Protein AF-A0A1W9MX65-F1 (afdb_monomer_lite)

Structure (mmCIF, N/CA/C/O backbone):
data_AF-A0A1W9MX65-F1
#
_entry.id   AF-A0A1W9MX65-F1
#
loop_
_atom_site.group_PDB
_atom_site.id
_atom_site.type_symbol
_atom_site.label_atom_id
_atom_site.label_alt_id
_atom_site.label_comp_id
_atom_site.label_asym_id
_atom_site.label_entity_id
_atom_site.label_seq_id
_atom_site.pdbx_PDB_ins_code
_atom_site.Cartn_x
_atom_site.Cartn_y
_atom_site.Cartn_z
_atom_site.occupancy
_atom_site.B_iso_or_equiv
_atom_site.auth_seq_id
_atom_site.auth_comp_id
_atom_site.auth_asym_id
_atom_site.auth_atom_id
_atom_site.pdbx_PDB_model_num
ATOM 1 N N . MET A 1 1 ? 24.568 -3.453 -17.614 1.00 60.59 1 MET A N 1
ATOM 2 C CA . MET A 1 1 ? 23.647 -2.336 -17.295 1.00 60.59 1 MET A CA 1
ATOM 3 C C . MET A 1 1 ? 22.183 -2.780 -17.293 1.00 60.59 1 MET A C 1
ATOM 5 O O . MET A 1 1 ? 21.536 -2.588 -16.275 1.00 60.59 1 MET A O 1
ATOM 9 N N . LEU A 1 2 ? 21.688 -3.450 -18.348 1.00 68.06 2 LEU A N 1
ATOM 10 C CA . LEU A 1 2 ? 20.306 -3.971 -18.411 1.00 68.06 2 LEU A CA 1
ATOM 11 C C . LEU A 1 2 ? 19.928 -4.891 -17.234 1.00 68.06 2 LEU A C 1
ATOM 13 O O . LEU A 1 2 ? 18.870 -4.729 -16.635 1.00 68.06 2 LEU A O 1
ATOM 17 N N . SER A 1 3 ? 20.821 -5.808 -16.853 1.00 73.19 3 SER A N 1
ATOM 18 C CA . SER A 1 3 ? 20.561 -6.770 -15.774 1.00 73.19 3 SER A CA 1
ATOM 19 C C . SER A 1 3 ? 20.327 -6.091 -14.420 1.00 73.19 3 SER A C 1
ATOM 21 O O . SER A 1 3 ? 19.472 -6.522 -13.660 1.00 73.19 3 SER A O 1
ATOM 23 N N . VAL A 1 4 ? 21.027 -4.990 -14.128 1.00 75.62 4 VAL A N 1
ATOM 24 C CA . VAL A 1 4 ? 20.854 -4.249 -12.865 1.00 75.62 4 VAL A CA 1
ATOM 25 C C . VAL A 1 4 ? 19.474 -3.581 -12.808 1.00 75.62 4 VAL A C 1
ATOM 27 O O . VAL A 1 4 ? 18.834 -3.604 -11.761 1.00 75.62 4 VAL A O 1
ATOM 30 N N . LEU A 1 5 ? 18.977 -3.055 -13.937 1.00 74.06 5 LEU A N 1
ATOM 31 C CA . LEU A 1 5 ? 17.635 -2.466 -14.027 1.00 74.06 5 LEU A CA 1
ATOM 32 C C . LEU A 1 5 ? 16.529 -3.515 -13.842 1.00 74.06 5 LEU A C 1
ATOM 34 O O . LEU A 1 5 ? 15.567 -3.268 -13.118 1.00 74.06 5 LEU A O 1
ATOM 38 N N . GLN A 1 6 ? 16.680 -4.692 -14.456 1.00 75.06 6 GLN A N 1
ATOM 39 C CA . GLN A 1 6 ? 15.716 -5.790 -14.332 1.00 75.06 6 GLN A CA 1
ATOM 40 C C . GLN A 1 6 ? 15.645 -6.328 -12.898 1.00 75.06 6 GLN A C 1
ATOM 42 O O . GLN A 1 6 ? 14.552 -6.496 -12.357 1.00 75.06 6 GLN A O 1
ATOM 47 N N . TRP A 1 7 ? 16.800 -6.528 -12.253 1.00 77.31 7 TRP A N 1
ATOM 48 C CA . TRP A 1 7 ? 16.859 -6.924 -10.845 1.00 77.31 7 TRP A CA 1
ATOM 49 C C . TRP A 1 7 ? 16.263 -5.852 -9.923 1.00 77.31 7 TRP A C 1
ATOM 51 O O . TRP A 1 7 ? 15.490 -6.185 -9.025 1.00 77.31 7 TRP A O 1
ATOM 61 N N . GLY A 1 8 ? 16.539 -4.568 -10.177 1.00 76.69 8 GLY A N 1
ATOM 62 C CA . GLY A 1 8 ? 15.930 -3.459 -9.436 1.00 76.69 8 GLY A CA 1
ATOM 63 C C . GLY A 1 8 ? 14.403 -3.438 -9.557 1.00 76.69 8 GLY A C 1
ATOM 64 O O . GLY A 1 8 ? 13.700 -3.385 -8.547 1.00 76.69 8 GLY A O 1
ATOM 65 N N . ALA A 1 9 ? 13.875 -3.563 -10.777 1.00 75.56 9 ALA A N 1
ATOM 66 C CA . ALA A 1 9 ? 12.435 -3.607 -11.023 1.00 75.56 9 ALA A CA 1
ATOM 67 C C . ALA A 1 9 ? 11.759 -4.810 -10.343 1.00 75.56 9 ALA A C 1
ATOM 69 O O . ALA A 1 9 ? 10.669 -4.656 -9.783 1.00 75.56 9 ALA A O 1
ATOM 70 N N . ALA A 1 10 ? 12.410 -5.979 -10.345 1.00 75.31 10 ALA A N 1
ATOM 71 C CA . ALA A 1 10 ? 11.914 -7.178 -9.673 1.00 75.31 10 ALA A CA 1
ATOM 72 C C . ALA A 1 10 ? 11.826 -6.987 -8.151 1.00 75.31 10 ALA A C 1
ATOM 74 O O . ALA A 1 10 ? 10.799 -7.309 -7.553 1.00 75.31 10 ALA A O 1
ATOM 75 N N . VAL A 1 11 ? 12.848 -6.392 -7.525 1.00 80.94 11 VAL A N 1
ATOM 76 C CA . VAL A 1 11 ? 12.825 -6.077 -6.085 1.00 80.94 11 VAL A CA 1
ATOM 77 C C . VAL A 1 11 ? 11.682 -5.114 -5.753 1.00 80.94 11 VAL A C 1
ATOM 79 O O . VAL A 1 11 ? 10.919 -5.370 -4.821 1.00 80.94 11 VAL A O 1
ATOM 82 N N . PHE A 1 12 ? 11.498 -4.050 -6.540 1.00 80.31 12 PHE A N 1
ATOM 83 C CA . PHE A 1 12 ? 10.387 -3.116 -6.334 1.00 80.31 12 PHE A CA 1
ATOM 84 C C . PHE A 1 12 ? 9.012 -3.772 -6.505 1.00 80.31 12 PHE A C 1
ATOM 86 O O . PHE A 1 12 ? 8.104 -3.486 -5.723 1.00 80.31 12 PHE A O 1
ATOM 93 N N . ALA A 1 13 ? 8.861 -4.688 -7.465 1.00 74.75 13 ALA A N 1
ATOM 94 C CA . ALA A 1 13 ? 7.618 -5.429 -7.666 1.00 74.75 13 ALA A CA 1
ATOM 95 C 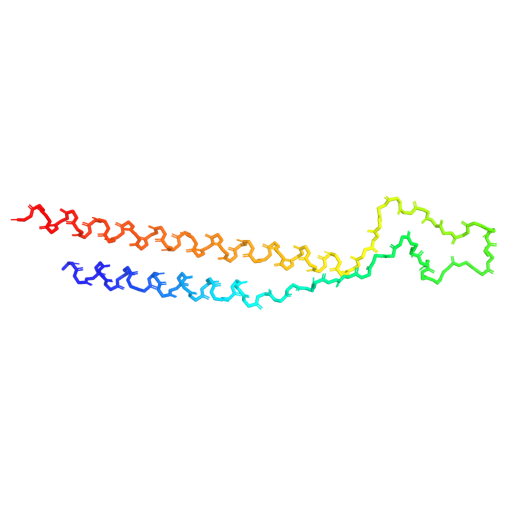C . ALA A 1 13 ? 7.301 -6.358 -6.481 1.00 74.75 13 ALA A C 1
ATOM 97 O O . ALA A 1 13 ? 6.164 -6.384 -6.007 1.00 74.75 13 ALA A O 1
ATOM 98 N N . VAL A 1 14 ? 8.304 -7.066 -5.950 1.00 81.81 14 VAL A N 1
ATOM 99 C CA . VAL A 1 14 ? 8.142 -7.923 -4.761 1.00 81.81 14 VAL A CA 1
ATOM 100 C C . VAL A 1 14 ? 7.753 -7.091 -3.536 1.00 81.81 14 VAL A C 1
ATOM 102 O O . VAL A 1 14 ? 6.847 -7.476 -2.795 1.00 81.81 14 VAL A O 1
ATOM 105 N N . ILE A 1 15 ? 8.376 -5.924 -3.342 1.00 80.50 15 ILE A N 1
ATOM 106 C CA . ILE A 1 15 ? 8.029 -5.004 -2.248 1.00 80.50 15 ILE A CA 1
ATOM 107 C C . ILE A 1 15 ? 6.589 -4.497 -2.400 1.00 80.50 15 ILE A C 1
ATOM 109 O O . ILE A 1 15 ? 5.827 -4.527 -1.432 1.00 80.50 15 ILE A O 1
ATOM 113 N N . ALA A 1 16 ? 6.186 -4.076 -3.602 1.00 79.44 16 ALA A N 1
ATOM 114 C CA . ALA A 1 16 ? 4.820 -3.633 -3.868 1.00 79.44 16 ALA A CA 1
ATOM 115 C C . ALA A 1 16 ? 3.795 -4.742 -3.574 1.00 79.44 16 ALA A C 1
ATOM 117 O O . ALA A 1 16 ? 2.808 -4.495 -2.878 1.00 79.44 16 ALA A O 1
ATOM 118 N N . ALA A 1 17 ? 4.061 -5.974 -4.019 1.00 78.88 17 ALA A N 1
ATOM 119 C CA . ALA A 1 17 ? 3.207 -7.130 -3.752 1.00 78.88 17 ALA A CA 1
ATOM 120 C C . ALA A 1 17 ? 3.103 -7.443 -2.250 1.00 78.88 17 ALA A C 1
ATOM 122 O O . ALA A 1 17 ? 2.006 -7.683 -1.743 1.00 78.88 17 ALA A O 1
ATOM 123 N N . ALA A 1 18 ? 4.214 -7.374 -1.510 1.00 80.62 18 ALA A N 1
ATOM 124 C CA . ALA A 1 18 ? 4.221 -7.584 -0.064 1.00 80.62 18 ALA A CA 1
ATOM 125 C C . ALA A 1 18 ? 3.412 -6.509 0.688 1.00 80.62 18 ALA A C 1
ATOM 127 O O . ALA A 1 18 ? 2.656 -6.826 1.610 1.00 80.62 18 ALA A O 1
ATOM 128 N N . LEU A 1 19 ? 3.529 -5.239 0.284 1.00 78.06 19 LEU A N 1
ATOM 129 C CA . LEU A 1 19 ? 2.743 -4.136 0.850 1.00 78.06 19 LEU A CA 1
ATOM 130 C C . LEU A 1 19 ? 1.250 -4.292 0.540 1.00 78.06 19 LEU A C 1
ATOM 132 O O . LEU A 1 19 ? 0.413 -4.037 1.410 1.00 78.06 19 LEU A O 1
ATOM 136 N N . TRP A 1 20 ? 0.919 -4.754 -0.665 1.00 78.81 20 TRP A N 1
ATOM 137 C CA . TRP A 1 20 ? -0.458 -5.015 -1.069 1.00 78.81 20 TRP A CA 1
ATOM 138 C C . TRP A 1 20 ? -1.070 -6.180 -0.286 1.00 78.81 20 TRP A C 1
ATOM 140 O O . TRP A 1 20 ? -2.164 -6.044 0.259 1.00 78.81 20 TRP A O 1
ATOM 150 N N . LEU A 1 21 ? -0.327 -7.277 -0.111 1.00 79.62 21 LEU A N 1
ATOM 151 C CA . LEU A 1 21 ? -0.748 -8.408 0.717 1.00 79.62 21 LEU A CA 1
ATOM 152 C C . LEU A 1 21 ? -0.991 -7.969 2.168 1.00 79.62 21 LEU A C 1
ATOM 154 O O . LEU A 1 21 ? -2.021 -8.289 2.759 1.00 79.62 21 LEU A O 1
ATOM 158 N N . LYS A 1 22 ? -0.088 -7.157 2.729 1.00 77.69 22 LYS A N 1
ATOM 159 C CA . LYS A 1 22 ? -0.241 -6.603 4.080 1.00 77.69 22 LYS A CA 1
ATOM 160 C C . LYS A 1 22 ? -1.471 -5.699 4.207 1.00 77.69 22 LYS A C 1
ATOM 162 O O . LYS A 1 22 ? -2.132 -5.714 5.243 1.00 77.69 22 LYS A O 1
ATOM 167 N N . SER A 1 23 ? -1.782 -4.936 3.160 1.00 76.38 23 SER A N 1
ATOM 168 C CA . SER A 1 23 ? -2.995 -4.117 3.072 1.00 76.38 23 SER A CA 1
ATOM 169 C C . SER A 1 23 ? -4.263 -4.982 3.023 1.00 76.38 23 SER A C 1
ATOM 171 O O . SER A 1 23 ? -5.238 -4.692 3.718 1.00 76.38 23 SER A O 1
ATOM 173 N N . ALA A 1 24 ? -4.243 -6.090 2.276 1.00 74.06 24 ALA A N 1
ATOM 174 C CA . ALA A 1 24 ? -5.367 -7.022 2.160 1.00 74.06 24 ALA A CA 1
ATOM 175 C C . ALA A 1 24 ? -5.638 -7.823 3.449 1.00 74.06 24 ALA A C 1
ATOM 177 O O . ALA A 1 24 ? -6.769 -8.231 3.700 1.00 74.06 24 ALA A O 1
ATOM 178 N N . MET A 1 25 ? -4.627 -8.021 4.299 1.00 78.38 25 MET A N 1
ATOM 179 C CA . MET A 1 25 ? -4.778 -8.717 5.586 1.00 78.38 25 MET A CA 1
ATOM 180 C C . MET A 1 25 ? -5.441 -7.870 6.686 1.00 78.38 25 MET A C 1
ATOM 182 O O . MET A 1 25 ? -5.676 -8.375 7.788 1.00 78.38 25 MET A O 1
ATOM 186 N N . VAL A 1 26 ? -5.749 -6.594 6.430 1.00 75.62 26 VAL A N 1
ATOM 187 C CA . VAL A 1 26 ? -6.465 -5.746 7.391 1.00 75.62 26 VAL A CA 1
ATOM 188 C C . VAL A 1 26 ? -7.911 -6.236 7.509 1.00 75.62 26 VAL A C 1
ATOM 190 O O . VAL A 1 26 ? -8.746 -5.978 6.648 1.00 75.62 26 VAL A O 1
ATOM 193 N N . LYS A 1 27 ? -8.208 -6.957 8.595 1.00 73.62 27 LYS A N 1
ATOM 194 C CA . LYS A 1 27 ? -9.557 -7.446 8.902 1.00 73.62 27 LYS A CA 1
ATOM 195 C C . LYS A 1 27 ? -10.463 -6.276 9.284 1.00 73.62 27 LYS A C 1
ATOM 197 O O . LYS A 1 27 ? -10.292 -5.685 10.350 1.00 73.62 27 LYS A O 1
ATOM 202 N N . THR A 1 28 ? -11.438 -5.970 8.438 1.00 65.38 28 THR A N 1
ATOM 203 C CA . THR A 1 28 ? -12.508 -5.020 8.745 1.00 65.38 28 THR A CA 1
ATOM 204 C C . THR A 1 28 ? -13.735 -5.782 9.266 1.00 65.38 28 THR A C 1
ATOM 206 O O . THR A 1 28 ? -14.175 -6.743 8.634 1.00 65.38 28 THR A O 1
ATOM 209 N N . PRO A 1 29 ? -14.284 -5.433 10.445 1.00 66.62 29 PRO A N 1
ATOM 210 C CA . PRO A 1 29 ? -15.528 -6.034 10.920 1.00 66.62 29 PRO A CA 1
ATOM 211 C C . PRO A 1 29 ? -16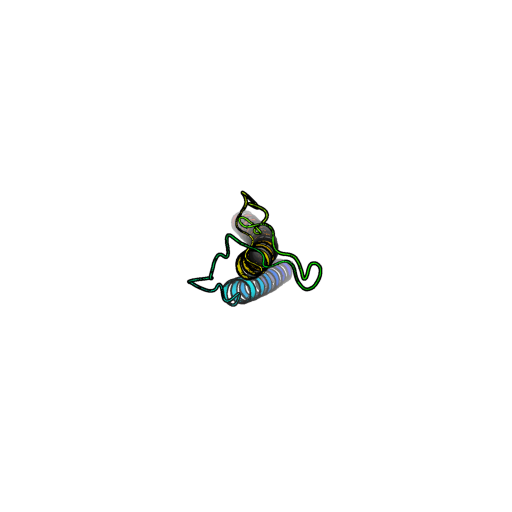.698 -5.671 9.991 1.00 66.62 29 PRO A C 1
ATOM 213 O O . PRO A 1 29 ? -16.877 -4.505 9.647 1.00 66.62 29 PRO A O 1
ATOM 216 N N . SER A 1 30 ? -17.504 -6.668 9.608 1.00 68.62 30 SER A N 1
ATOM 217 C CA . SER A 1 30 ? -18.686 -6.497 8.742 1.00 68.62 30 SER A CA 1
ATOM 218 C C . SER A 1 30 ? -19.874 -5.835 9.447 1.00 68.62 30 SER A C 1
ATOM 220 O O . SER A 1 30 ? -20.790 -5.351 8.789 1.00 68.62 30 SER A O 1
ATOM 222 N N . SER A 1 31 ? -19.865 -5.804 10.782 1.00 71.50 31 SER A N 1
ATOM 223 C CA . SER A 1 31 ? -20.856 -5.118 11.608 1.00 71.50 31 SER A CA 1
ATOM 224 C C . SER A 1 31 ? -20.199 -4.545 12.861 1.00 71.50 31 SER A C 1
ATOM 226 O O . SER A 1 31 ? -19.213 -5.081 13.370 1.00 71.50 31 SER A O 1
ATOM 228 N N . PHE A 1 32 ? -20.735 -3.437 13.359 1.00 69.81 32 PHE A N 1
ATOM 229 C CA . PHE A 1 32 ? -20.327 -2.847 14.627 1.00 69.81 32 PHE A CA 1
ATOM 230 C C . PHE A 1 32 ? -21.545 -2.210 15.307 1.00 69.81 32 PHE A C 1
ATOM 232 O O . PHE A 1 32 ? -22.383 -1.611 14.630 1.00 69.81 32 PHE A O 1
ATOM 239 N N . PRO A 1 33 ? -21.663 -2.324 16.638 1.00 63.03 33 PRO A N 1
ATOM 240 C CA . PRO A 1 33 ? -22.750 -1.693 17.368 1.00 63.03 33 PRO A CA 1
ATOM 241 C C . PRO A 1 33 ? -22.538 -0.174 17.425 1.00 63.03 33 PRO A C 1
ATOM 243 O O . PRO A 1 33 ? -21.433 0.310 17.703 1.00 63.03 33 PRO A O 1
ATOM 246 N N . ILE A 1 34 ? -23.602 0.583 17.150 1.00 65.31 34 ILE A N 1
ATOM 247 C CA . ILE A 1 34 ? -23.648 2.038 17.323 1.00 65.31 34 ILE A CA 1
ATOM 248 C C . ILE A 1 34 ? -24.480 2.319 18.565 1.00 65.31 34 ILE A C 1
ATOM 250 O O . ILE A 1 34 ? -25.653 1.956 18.626 1.00 65.31 34 ILE A O 1
ATOM 254 N N . HIS A 1 35 ? -23.871 2.976 19.546 1.00 63.16 35 HIS A N 1
ATOM 255 C CA . HIS A 1 35 ? -24.577 3.443 20.727 1.00 63.16 35 HIS A CA 1
ATOM 256 C C . HIS A 1 35 ? -24.845 4.940 20.560 1.00 63.16 35 HIS A C 1
ATOM 258 O O . HIS A 1 35 ? -23.929 5.731 20.349 1.00 63.16 35 HIS A O 1
ATOM 264 N N . VAL A 1 36 ? -26.123 5.317 20.595 1.00 60.31 36 VAL A N 1
ATOM 265 C CA . VAL A 1 36 ? -26.565 6.721 20.481 1.00 60.31 36 VAL A CA 1
ATOM 266 C C . VAL A 1 36 ? -26.531 7.420 21.846 1.00 60.31 36 VAL A C 1
ATOM 268 O O . VAL A 1 36 ? -26.529 8.641 21.924 1.00 60.31 36 VAL A O 1
ATOM 271 N N . VAL A 1 37 ? -26.454 6.643 22.928 1.00 61.22 37 VAL A N 1
ATOM 272 C CA . VAL A 1 37 ? -26.407 7.142 24.300 1.00 61.22 37 VAL A CA 1
ATOM 273 C C . VAL A 1 37 ? -25.108 6.667 24.927 1.00 61.22 37 VAL A C 1
ATOM 275 O O . VAL A 1 37 ? -24.865 5.463 25.025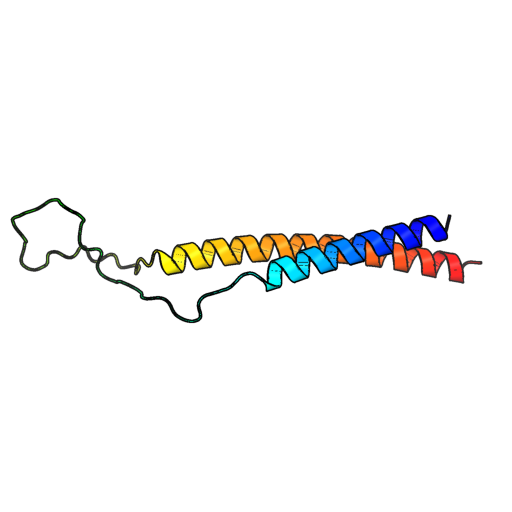 1.00 61.22 37 VAL A O 1
ATOM 278 N N . GLN A 1 38 ? -24.270 7.614 25.331 1.00 57.81 38 GLN A N 1
ATOM 279 C CA . GLN A 1 38 ? -23.143 7.337 26.204 1.00 57.81 38 GLN A CA 1
ATOM 280 C C . GLN A 1 38 ? -23.700 7.371 27.633 1.00 57.81 38 GLN A C 1
ATOM 282 O O . GLN A 1 38 ? -24.128 8.436 28.070 1.00 57.81 38 GLN A O 1
ATOM 287 N N . PRO A 1 39 ? -23.800 6.238 28.355 1.00 55.19 39 PRO A N 1
ATOM 288 C CA . PRO A 1 39 ? -24.062 6.313 29.780 1.00 55.19 39 PRO A CA 1
ATOM 289 C C . PRO A 1 39 ? -22.833 6.979 30.387 1.00 55.19 39 PRO A C 1
ATOM 291 O O . PRO A 1 39 ? -21.735 6.421 30.306 1.00 55.19 39 PRO A O 1
ATOM 294 N N . ASP A 1 40 ? -23.004 8.194 30.906 1.00 55.03 40 ASP A N 1
ATOM 295 C CA . ASP A 1 40 ? -21.946 8.901 31.612 1.00 55.03 40 ASP A CA 1
ATOM 296 C C . ASP A 1 40 ? -21.378 7.947 32.657 1.00 55.03 40 ASP A C 1
ATOM 298 O O . ASP A 1 40 ? -22.052 7.528 33.604 1.00 55.03 40 ASP A O 1
ATOM 302 N N . SER A 1 41 ? -20.135 7.530 32.441 1.00 55.78 41 SER A N 1
ATOM 303 C CA . SER A 1 41 ? -19.401 6.769 33.425 1.00 55.78 41 SER A CA 1
ATOM 304 C C . SER A 1 41 ? -19.254 7.660 34.656 1.00 55.78 41 SER A C 1
ATOM 306 O O . SER A 1 41 ? -18.374 8.511 34.712 1.00 55.78 41 SER A O 1
ATOM 308 N N . LEU A 1 42 ? -20.099 7.397 35.653 1.00 54.53 42 LEU A N 1
ATOM 309 C CA . LEU A 1 42 ? -19.787 7.565 37.068 1.00 54.53 42 LEU A CA 1
ATOM 310 C C . LEU A 1 42 ? -19.853 8.975 37.698 1.00 54.53 42 LEU A C 1
ATOM 312 O O . LEU A 1 42 ? -19.096 9.237 38.630 1.00 54.53 42 LEU A O 1
ATOM 316 N N . SER A 1 43 ? -20.782 9.861 37.321 1.00 50.62 43 SER A N 1
ATOM 317 C CA . SER A 1 43 ? -21.036 11.057 38.153 1.00 50.62 43 SER A CA 1
ATOM 318 C C . SER A 1 43 ? -22.420 11.687 37.973 1.00 50.62 43 SER A C 1
ATOM 320 O O . SER A 1 43 ? -22.537 12.736 37.349 1.00 50.62 43 SER A O 1
ATOM 322 N N . SER A 1 44 ? -23.464 11.076 38.545 1.00 51.03 44 SER A N 1
ATOM 323 C CA . SER A 1 44 ? -24.560 11.776 39.253 1.00 51.03 44 SER A CA 1
ATOM 324 C C . SER A 1 44 ? -25.579 10.758 39.797 1.00 51.03 44 SER A C 1
ATOM 326 O O . SER A 1 44 ? -26.281 10.132 39.009 1.00 51.03 44 SER A O 1
ATOM 328 N N . PRO A 1 45 ? -25.708 10.581 41.127 1.00 52.94 45 PRO A N 1
ATOM 329 C CA . PRO A 1 45 ? -26.708 9.690 41.729 1.00 52.94 45 PRO A CA 1
ATOM 330 C C . PRO A 1 45 ? -28.144 10.248 41.680 1.00 52.94 45 PRO A C 1
ATOM 332 O O . PRO A 1 45 ? -29.079 9.563 42.080 1.00 52.94 45 PRO A O 1
ATOM 335 N N . PHE A 1 46 ? -28.337 11.470 41.178 1.00 55.41 46 PHE A N 1
ATOM 336 C CA . PHE A 1 46 ? -29.648 12.079 40.959 1.00 55.41 46 PHE A CA 1
ATOM 337 C C . PHE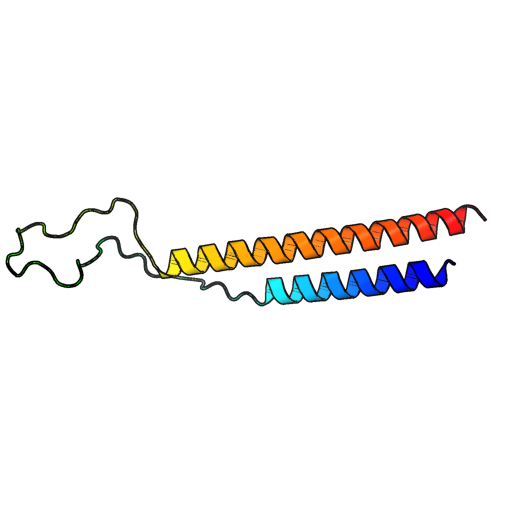 A 1 46 ? -29.875 12.272 39.460 1.00 55.41 46 PHE A C 1
ATOM 339 O O . PHE A 1 46 ? -29.530 13.298 38.877 1.00 55.41 46 PHE A O 1
ATOM 346 N N . GLY A 1 47 ? -30.430 11.236 38.831 1.00 48.81 47 GLY A N 1
ATOM 347 C CA . GLY A 1 47 ? -30.896 11.291 37.455 1.00 48.81 47 GLY A CA 1
ATOM 348 C C . GLY A 1 47 ? -32.038 12.294 37.310 1.00 48.81 47 GLY A C 1
ATOM 349 O O . GLY A 1 47 ? -33.082 12.159 37.945 1.00 48.81 47 GLY A O 1
ATOM 350 N N . GLY A 1 48 ? -31.858 13.286 36.439 1.00 52.00 48 GLY A N 1
ATOM 351 C CA . GLY A 1 48 ? -33.002 13.948 35.819 1.00 52.00 48 GLY A CA 1
ATOM 352 C C . GLY A 1 48 ? -33.753 12.941 34.929 1.00 52.00 48 GLY A C 1
ATOM 353 O O . GLY A 1 48 ? -33.116 12.041 34.374 1.00 52.00 48 GLY A O 1
ATOM 354 N N . PRO A 1 49 ? -35.079 13.075 34.736 1.00 52.25 49 PRO A N 1
ATOM 355 C CA . PRO A 1 49 ? -35.908 12.095 34.014 1.00 52.25 49 PRO A CA 1
ATOM 356 C C . PRO A 1 49 ? -35.555 11.904 32.522 1.00 52.25 49 PRO A C 1
ATOM 358 O O . PRO A 1 49 ? -36.153 11.071 31.853 1.00 52.25 49 PRO A O 1
ATOM 361 N N . PHE A 1 50 ? -34.565 12.641 32.006 1.00 53.22 50 PHE A N 1
ATOM 362 C CA . PHE A 1 50 ? -34.091 12.613 30.619 1.00 53.22 50 PHE A CA 1
ATOM 363 C C . PHE A 1 50 ? -32.553 12.500 30.519 1.00 53.22 50 PHE A C 1
ATOM 365 O O . PHE A 1 50 ? -31.949 13.039 29.596 1.00 53.22 50 PHE A O 1
ATOM 372 N N . GLY A 1 51 ? -31.908 11.832 31.485 1.00 51.00 51 GLY A N 1
ATOM 373 C CA . GLY A 1 51 ? -30.449 11.749 31.687 1.00 51.00 51 GLY A CA 1
ATOM 374 C C . GLY A 1 51 ? -29.621 10.981 30.643 1.00 51.00 51 GLY A C 1
ATOM 375 O O . GLY A 1 51 ? -28.767 10.180 31.009 1.00 51.00 51 GLY A O 1
ATOM 376 N N . GLY A 1 52 ? -29.848 11.225 29.355 1.00 54.44 52 GLY A N 1
ATOM 377 C CA . GLY A 1 52 ? -28.887 10.935 28.297 1.00 54.44 52 GLY A CA 1
ATOM 378 C C . GLY A 1 52 ? -28.578 12.228 27.556 1.00 54.44 52 GLY A C 1
ATOM 379 O O . GLY A 1 52 ? -29.460 12.785 26.898 1.00 54.44 52 GLY A O 1
ATOM 380 N N . THR A 1 53 ? -27.339 12.715 27.638 1.00 53.66 53 THR A N 1
ATOM 381 C CA . THR A 1 53 ? -26.856 13.766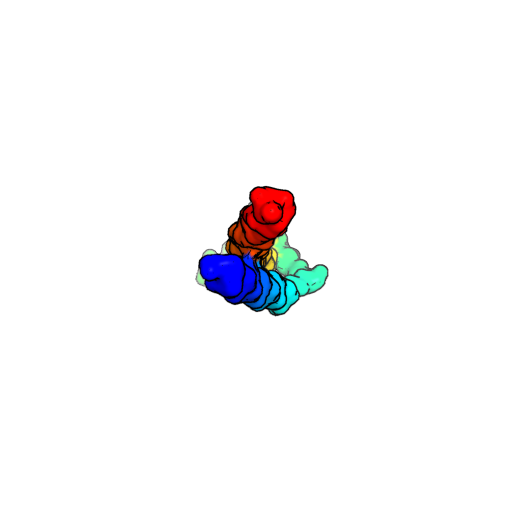 26.737 1.00 53.66 53 THR A CA 1
ATOM 382 C C . THR A 1 53 ? -27.033 13.253 25.311 1.00 53.66 53 THR A C 1
ATOM 384 O O . THR A 1 53 ? -26.418 12.271 24.903 1.00 53.66 53 THR A O 1
ATOM 387 N N . HIS A 1 54 ? -27.952 13.867 24.561 1.00 51.12 54 HIS A N 1
ATOM 388 C CA . HIS A 1 54 ? -28.161 13.570 23.147 1.00 51.12 54 HIS A CA 1
ATOM 389 C C . HIS A 1 54 ? -26.905 13.982 22.377 1.00 51.12 54 HIS A C 1
ATOM 391 O O . HIS A 1 54 ? -26.807 15.088 21.845 1.00 51.12 54 HIS A O 1
ATOM 397 N N . VAL A 1 55 ? -25.916 13.095 22.322 1.00 54.25 55 VAL A N 1
ATOM 398 C CA . VAL A 1 55 ? -24.808 13.211 21.384 1.00 54.25 55 VAL A CA 1
ATOM 399 C C . VAL A 1 55 ? -25.376 12.881 20.008 1.00 54.25 55 VAL A C 1
ATOM 401 O O . VAL A 1 55 ? -25.446 11.731 19.592 1.00 54.25 55 VAL A O 1
ATOM 404 N N . GLY A 1 56 ? -25.824 13.916 19.288 1.00 51.50 56 GLY A N 1
ATOM 405 C CA . GLY A 1 56 ? -26.367 13.819 17.924 1.00 51.50 56 GLY A CA 1
ATOM 406 C C . GLY A 1 56 ? -25.410 13.204 16.888 1.00 51.50 56 GLY A C 1
ATOM 407 O O . GLY A 1 56 ? -25.766 13.069 15.722 1.00 51.50 56 GLY A O 1
ATOM 408 N N . GLN A 1 57 ? -24.206 12.804 17.301 1.00 57.19 57 GLN A N 1
ATOM 409 C CA . GLN A 1 57 ? -23.291 11.960 16.550 1.00 57.19 57 GLN A CA 1
ATOM 410 C C . GLN A 1 57 ? -23.115 10.649 17.320 1.00 57.19 57 GLN A C 1
ATOM 412 O O . GLN A 1 57 ? -22.470 10.629 18.366 1.00 57.19 57 GLN A O 1
ATOM 417 N N . GLY A 1 58 ? -23.694 9.556 16.813 1.00 58.78 58 GLY A N 1
ATOM 418 C CA . GLY A 1 58 ? -23.538 8.231 17.412 1.00 58.78 58 GLY A CA 1
ATOM 419 C C . GLY A 1 58 ? -22.059 7.897 17.604 1.00 58.78 58 GLY A C 1
ATOM 420 O O . GLY A 1 58 ? -21.311 7.773 16.632 1.00 58.78 58 GLY A O 1
ATOM 421 N N . GLN A 1 59 ? -21.621 7.765 18.856 1.00 59.44 59 GLN A N 1
ATOM 422 C CA . GLN A 1 59 ? -20.263 7.340 19.159 1.00 59.44 59 GLN A CA 1
ATOM 423 C C . GLN A 1 59 ? -20.203 5.816 19.173 1.00 59.44 59 GLN A C 1
ATOM 425 O O . GLN A 1 59 ? -20.840 5.139 19.976 1.00 59.44 59 GLN A O 1
ATOM 430 N N . SER A 1 60 ? -19.371 5.260 18.299 1.00 68.50 60 SER A N 1
ATOM 431 C CA . SER A 1 60 ? -18.988 3.855 18.362 1.00 68.50 60 SER A CA 1
ATOM 432 C C . SER A 1 60 ? -17.464 3.761 18.401 1.00 68.50 60 SER A C 1
ATOM 434 O O . SER A 1 60 ? -16.800 4.061 17.404 1.00 68.50 60 SER A O 1
ATOM 436 N N . PRO A 1 61 ? -16.867 3.327 19.528 1.00 72.88 61 PRO A N 1
ATOM 437 C CA . PRO A 1 61 ? -15.436 3.036 19.600 1.00 72.88 61 PRO A CA 1
ATOM 438 C C . PRO A 1 61 ? -14.982 2.038 18.524 1.00 72.88 61 PRO A C 1
ATOM 440 O O . PRO A 1 61 ? -13.845 2.098 18.058 1.00 72.88 61 PRO A O 1
ATOM 443 N N . ALA A 1 62 ? -15.879 1.143 18.097 1.00 70.56 62 ALA A N 1
ATOM 444 C CA . ALA A 1 62 ? -15.637 0.221 16.995 1.00 70.56 62 ALA A CA 1
ATOM 445 C C . ALA A 1 62 ? -15.550 0.949 15.641 1.00 70.56 62 ALA A C 1
ATOM 447 O O . ALA A 1 62 ? -14.640 0.659 14.866 1.00 70.56 62 ALA A O 1
ATOM 448 N N . LEU A 1 63 ? -16.411 1.943 15.390 1.00 73.56 63 LEU A N 1
ATOM 449 C CA . LEU A 1 63 ? -16.348 2.786 14.189 1.00 73.56 63 LEU A CA 1
ATOM 450 C C . LEU A 1 63 ? -15.042 3.595 14.131 1.00 73.56 63 LEU A C 1
ATOM 452 O O . LEU A 1 63 ? -14.411 3.680 13.078 1.00 73.56 63 LEU A O 1
ATOM 456 N N . LYS A 1 64 ? -14.584 4.127 15.272 1.00 78.69 64 LYS A N 1
ATOM 457 C CA . LYS A 1 64 ? -13.297 4.835 15.352 1.00 78.69 64 LYS A CA 1
ATOM 458 C C . LYS A 1 64 ? -12.119 3.912 15.016 1.00 78.69 64 LYS A C 1
ATOM 460 O O . LYS A 1 64 ? -11.292 4.261 14.176 1.00 78.69 64 LYS A O 1
ATOM 465 N N . LYS A 1 65 ? -12.080 2.707 15.600 1.00 79.69 65 LYS A N 1
ATOM 466 C CA . LYS A 1 65 ? -11.055 1.691 15.290 1.00 79.69 65 LYS A CA 1
ATOM 467 C C . LYS A 1 65 ? -11.091 1.253 13.822 1.00 79.69 65 LYS A C 1
ATOM 469 O O . LYS A 1 65 ? -10.035 1.070 13.220 1.00 79.69 65 LYS A O 1
ATOM 474 N N . LEU A 1 66 ? -12.282 1.111 13.236 1.00 80.25 66 LEU A N 1
ATOM 475 C CA . LEU A 1 66 ? -12.445 0.808 11.813 1.00 80.25 66 LEU A CA 1
ATOM 476 C C . LEU A 1 66 ? -11.877 1.935 10.937 1.00 80.25 66 LEU A C 1
ATOM 478 O O . LEU A 1 66 ? -11.111 1.659 10.016 1.00 80.25 66 LEU A O 1
ATOM 482 N N . GLY A 1 67 ? -12.191 3.194 11.249 1.00 81.19 67 GLY A N 1
ATOM 483 C CA . GLY A 1 67 ? -11.656 4.355 10.533 1.00 81.19 67 GLY A CA 1
ATOM 484 C C . GLY A 1 67 ? -10.128 4.442 10.598 1.00 81.19 67 GLY A C 1
ATOM 485 O O . GLY A 1 67 ? -9.472 4.655 9.578 1.00 81.19 67 GLY A O 1
ATOM 486 N N . GLU A 1 68 ? -9.538 4.201 11.771 1.00 84.44 68 GLU A N 1
ATOM 487 C CA . GLU A 1 68 ? -8.080 4.139 11.941 1.00 84.44 68 GLU A CA 1
ATOM 488 C C . GLU A 1 68 ? -7.451 2.999 11.120 1.00 84.44 68 GLU A C 1
ATOM 490 O O . GLU A 1 68 ? -6.418 3.197 10.470 1.00 84.44 68 GLU A O 1
ATOM 495 N N . ALA A 1 69 ? -8.088 1.823 11.089 1.00 79.62 69 ALA A N 1
ATOM 496 C CA . ALA A 1 69 ? -7.635 0.682 10.295 1.00 79.62 69 ALA A CA 1
ATOM 497 C C . ALA A 1 69 ? -7.690 0.964 8.784 1.00 79.62 69 ALA A C 1
ATOM 499 O O . ALA A 1 69 ? -6.710 0.699 8.086 1.00 79.62 69 ALA A O 1
ATOM 500 N N . LEU A 1 70 ? -8.779 1.563 8.290 1.00 80.06 70 LEU A N 1
ATOM 501 C CA . LEU A 1 70 ? -8.931 1.968 6.887 1.00 80.06 70 LEU A CA 1
ATOM 502 C C . LEU A 1 70 ? -7.925 3.055 6.491 1.00 80.06 70 LEU A C 1
ATOM 504 O O . LEU A 1 70 ? -7.310 2.984 5.428 1.00 80.06 70 LEU A O 1
ATOM 508 N N . CYS A 1 71 ? -7.689 4.034 7.366 1.00 83.69 71 CYS A N 1
ATOM 509 C CA . CYS A 1 71 ? -6.682 5.069 7.134 1.00 83.69 71 CYS A CA 1
ATOM 510 C C . CYS A 1 71 ? -5.275 4.458 7.040 1.00 83.69 71 CYS A C 1
ATOM 512 O O . CYS A 1 71 ? -4.482 4.808 6.161 1.00 83.69 71 CYS A O 1
ATOM 514 N N . ARG A 1 72 ? -4.971 3.478 7.899 1.00 79.62 72 ARG A N 1
ATOM 515 C CA . ARG A 1 72 ? -3.716 2.725 7.830 1.00 79.62 72 ARG A CA 1
ATOM 516 C C . ARG A 1 72 ? -3.625 1.913 6.536 1.00 79.62 72 ARG A C 1
ATOM 518 O O . ARG A 1 72 ? -2.589 1.979 5.882 1.00 79.62 72 ARG A O 1
ATOM 525 N N . GLN A 1 73 ? -4.685 1.204 6.150 1.00 76.56 73 GLN A N 1
ATOM 526 C CA . GLN A 1 73 ? -4.765 0.430 4.905 1.00 76.56 73 GLN A CA 1
ATOM 527 C C . GLN A 1 73 ? -4.510 1.308 3.671 1.00 76.56 73 GLN A C 1
ATOM 529 O O . GLN A 1 73 ? -3.682 0.962 2.831 1.00 76.56 73 GLN A O 1
ATOM 534 N N . SER A 1 74 ? -5.134 2.488 3.611 1.00 81.56 74 SER A N 1
ATOM 535 C CA . SER A 1 74 ? -4.941 3.462 2.530 1.00 81.56 74 SER A CA 1
ATOM 536 C C . SER A 1 74 ? -3.472 3.877 2.375 1.00 81.56 74 SER A C 1
ATOM 538 O O . SER A 1 74 ? -2.940 3.867 1.266 1.00 81.56 74 SER A O 1
ATOM 540 N N . LYS A 1 75 ? -2.763 4.133 3.484 1.00 81.19 75 LYS A N 1
ATOM 541 C CA . LYS A 1 75 ? -1.324 4.461 3.453 1.00 81.19 75 LYS A CA 1
ATOM 542 C C . LYS A 1 75 ? -0.471 3.323 2.885 1.00 81.19 75 LYS A C 1
ATOM 544 O O . LYS A 1 75 ? 0.434 3.583 2.095 1.00 81.19 75 LYS A O 1
ATOM 549 N N . TRP A 1 76 ? -0.757 2.074 3.261 1.00 77.75 76 TRP A N 1
ATOM 550 C CA . TRP A 1 76 ? -0.049 0.909 2.712 1.00 77.75 76 TRP A CA 1
ATOM 551 C C . TRP A 1 76 ? -0.324 0.735 1.215 1.00 77.75 76 TRP A C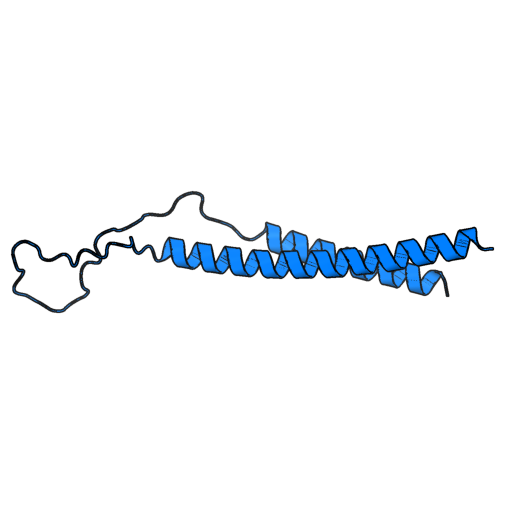 1
ATOM 553 O O . TRP A 1 76 ? 0.610 0.482 0.456 1.00 77.75 76 TRP A O 1
ATOM 563 N N . SER A 1 77 ? -1.571 0.930 0.781 1.00 79.19 77 SER A N 1
ATOM 564 C CA . SER A 1 77 ? -1.944 0.876 -0.637 1.00 79.19 77 SER A CA 1
ATOM 565 C C . SER A 1 77 ? -1.285 1.990 -1.457 1.00 79.19 77 SER A C 1
ATOM 567 O O . SER A 1 77 ? -0.791 1.724 -2.550 1.00 79.19 77 SER A O 1
ATOM 569 N N . ALA A 1 78 ? -1.204 3.212 -0.923 1.00 78.19 78 ALA A N 1
ATOM 570 C CA . ALA A 1 78 ? -0.508 4.321 -1.576 1.00 78.19 78 ALA A CA 1
ATOM 571 C C . ALA A 1 78 ? 0.993 4.032 -1.750 1.00 78.19 78 ALA A C 1
ATOM 573 O O . ALA A 1 78 ? 1.548 4.251 -2.826 1.00 78.19 78 ALA A O 1
ATOM 574 N N . ALA A 1 79 ? 1.642 3.473 -0.722 1.00 76.12 79 ALA A N 1
ATOM 575 C CA . ALA A 1 79 ? 3.040 3.056 -0.814 1.00 76.12 79 ALA A CA 1
ATOM 576 C C . ALA A 1 79 ? 3.236 1.940 -1.855 1.00 76.12 79 ALA A C 1
ATOM 578 O O . ALA A 1 79 ? 4.149 2.021 -2.676 1.00 76.12 79 ALA A O 1
ATOM 579 N N . ALA A 1 80 ? 2.360 0.929 -1.869 1.00 76.12 80 ALA A N 1
ATOM 580 C CA . ALA A 1 80 ? 2.400 -0.141 -2.866 1.00 76.12 80 ALA A CA 1
ATOM 581 C C . ALA A 1 80 ? 2.272 0.405 -4.299 1.00 76.12 80 ALA A C 1
ATOM 583 O O . ALA A 1 80 ? 3.034 0.003 -5.176 1.00 76.12 80 ALA A O 1
ATOM 584 N N . ALA A 1 81 ? 1.365 1.361 -4.523 1.00 77.12 81 ALA A N 1
ATOM 585 C CA . ALA A 1 81 ? 1.179 2.002 -5.823 1.00 77.12 81 ALA A CA 1
ATOM 586 C C . ALA A 1 81 ? 2.427 2.778 -6.279 1.00 77.12 81 ALA A C 1
ATOM 588 O O . ALA A 1 81 ? 2.819 2.672 -7.440 1.00 77.12 81 ALA A O 1
ATOM 589 N N . ALA A 1 82 ? 3.093 3.501 -5.373 1.00 79.75 82 ALA A N 1
ATOM 590 C CA . ALA A 1 82 ? 4.329 4.218 -5.691 1.00 79.75 82 ALA A CA 1
ATOM 591 C C . ALA A 1 82 ? 5.457 3.263 -6.124 1.00 79.75 82 ALA A C 1
ATOM 593 O O . ALA A 1 82 ? 6.129 3.507 -7.127 1.00 79.75 82 ALA A O 1
ATOM 594 N N . PHE A 1 83 ? 5.631 2.142 -5.415 1.00 75.69 83 PHE A N 1
ATOM 595 C CA . PHE A 1 83 ? 6.627 1.131 -5.783 1.00 75.69 83 PHE A CA 1
ATOM 596 C C . PHE A 1 83 ? 6.280 0.394 -7.082 1.00 75.69 83 PHE A C 1
ATOM 598 O O . PHE A 1 83 ? 7.176 0.111 -7.879 1.00 75.69 83 PHE A O 1
ATOM 605 N N . ALA A 1 84 ? 4.996 0.136 -7.339 1.00 77.06 84 ALA A N 1
ATOM 606 C CA . ALA A 1 84 ? 4.544 -0.431 -8.607 1.00 77.06 84 ALA A CA 1
ATOM 607 C C . ALA A 1 84 ? 4.826 0.517 -9.785 1.00 77.06 84 ALA A C 1
ATOM 609 O O . ALA A 1 84 ? 5.353 0.083 -10.808 1.00 77.06 84 ALA A O 1
ATOM 610 N N . ALA A 1 85 ? 4.558 1.817 -9.621 1.00 77.44 85 ALA A N 1
ATOM 611 C CA . ALA A 1 85 ? 4.862 2.827 -10.633 1.00 77.44 85 ALA A CA 1
ATOM 612 C C . ALA A 1 85 ? 6.372 2.929 -10.911 1.00 77.44 85 ALA A C 1
ATOM 614 O O . ALA A 1 85 ? 6.780 2.971 -12.071 1.00 77.44 85 ALA A O 1
ATOM 615 N N . ALA A 1 86 ? 7.209 2.902 -9.869 1.00 76.75 86 ALA A N 1
ATOM 616 C CA . ALA A 1 86 ? 8.664 2.899 -10.025 1.00 76.75 86 ALA A CA 1
ATOM 617 C C . ALA A 1 86 ? 9.166 1.657 -10.787 1.00 76.75 86 ALA A C 1
ATOM 619 O O . ALA A 1 86 ? 9.986 1.780 -11.697 1.00 76.75 86 ALA A O 1
ATOM 620 N N . SER A 1 87 ? 8.637 0.469 -10.466 1.00 78.69 87 SER A N 1
ATOM 621 C CA . SER A 1 87 ? 8.964 -0.771 -11.183 1.00 78.69 87 SER A CA 1
ATOM 622 C C . SER A 1 87 ? 8.559 -0.698 -12.659 1.00 78.69 87 SER A C 1
ATOM 624 O O . SER A 1 87 ? 9.367 -1.016 -13.535 1.00 78.69 87 SER A O 1
ATOM 626 N N . ALA A 1 88 ? 7.352 -0.196 -12.943 1.00 77.38 88 ALA A N 1
ATOM 627 C CA . ALA A 1 88 ? 6.864 -0.015 -14.306 1.00 77.38 88 ALA A CA 1
ATOM 628 C C . ALA A 1 88 ? 7.765 0.936 -15.106 1.00 77.38 88 ALA A C 1
ATOM 630 O O . ALA A 1 88 ? 8.167 0.593 -16.211 1.00 77.38 88 ALA A O 1
ATOM 631 N N . LEU A 1 89 ? 8.165 2.079 -14.537 1.00 81.50 89 LEU A N 1
ATOM 632 C CA . LEU A 1 89 ? 9.074 3.020 -15.203 1.00 81.50 89 LEU A CA 1
ATOM 633 C C . LEU A 1 89 ? 10.430 2.385 -15.542 1.00 81.50 89 LEU A C 1
ATOM 635 O O . LEU A 1 89 ? 10.919 2.560 -16.658 1.00 81.50 89 LEU A O 1
ATOM 639 N N . CYS A 1 90 ? 11.019 1.610 -14.626 1.00 76.06 90 CYS A N 1
ATOM 640 C CA . CYS A 1 90 ? 12.262 0.883 -14.901 1.00 76.06 90 CYS A CA 1
ATOM 641 C C . CYS A 1 90 ? 12.097 -0.153 -16.025 1.00 76.06 90 CYS A C 1
ATOM 643 O O . CYS A 1 90 ? 12.989 -0.292 -16.866 1.00 76.06 90 CYS A O 1
ATOM 645 N N . GLN A 1 91 ? 10.966 -0.863 -16.074 1.00 77.88 91 GLN A N 1
ATOM 646 C CA . GLN A 1 91 ? 10.679 -1.806 -17.160 1.00 77.88 91 GLN A CA 1
ATOM 647 C C . GLN A 1 91 ? 10.493 -1.089 -18.501 1.00 77.88 91 GLN A C 1
ATOM 649 O O . GLN A 1 91 ? 11.138 -1.471 -19.476 1.00 77.88 91 GLN A O 1
ATOM 654 N N . SER A 1 92 ? 9.711 -0.007 -18.542 1.00 77.25 92 SER A N 1
ATOM 655 C CA . SER A 1 92 ? 9.518 0.820 -19.741 1.00 77.25 92 SER A CA 1
ATOM 656 C C . SER A 1 92 ? 10.846 1.322 -20.306 1.00 77.25 92 SER A C 1
ATOM 658 O O . SER A 1 92 ? 11.086 1.235 -21.508 1.00 77.25 92 SER A O 1
ATOM 660 N N . PHE A 1 93 ? 11.738 1.802 -19.434 1.00 80.25 93 PHE A N 1
ATOM 661 C CA . PHE A 1 93 ? 13.056 2.295 -19.834 1.00 80.25 93 PHE A CA 1
ATOM 662 C C . PHE A 1 93 ? 13.953 1.175 -20.374 1.00 80.25 93 PHE A C 1
ATOM 664 O O . PHE A 1 93 ? 14.704 1.376 -21.324 1.00 80.25 93 PHE A O 1
ATOM 671 N N . THR A 1 94 ? 13.848 -0.024 -19.794 1.00 78.50 94 THR A N 1
ATOM 672 C CA . THR A 1 94 ? 14.569 -1.212 -20.272 1.00 78.50 94 THR A CA 1
ATOM 673 C C . THR A 1 94 ? 14.120 -1.598 -21.681 1.00 78.50 94 THR A C 1
ATOM 675 O O . THR A 1 94 ? 14.970 -1.810 -22.539 1.00 78.50 94 THR A O 1
ATOM 678 N N . ILE A 1 95 ? 12.806 -1.636 -21.933 1.00 80.56 95 ILE A N 1
ATOM 679 C CA . ILE A 1 95 ? 12.234 -1.964 -23.250 1.00 80.56 95 ILE A CA 1
ATOM 680 C C . ILE A 1 95 ? 12.638 -0.913 -24.292 1.00 80.56 95 ILE A C 1
ATOM 682 O O . ILE A 1 95 ? 13.063 -1.265 -25.387 1.00 80.56 95 ILE A O 1
ATOM 686 N N . ALA A 1 96 ? 12.568 0.376 -23.947 1.00 80.38 96 ALA A N 1
ATOM 687 C CA . ALA A 1 96 ? 12.954 1.456 -24.855 1.00 80.38 96 ALA A CA 1
ATOM 688 C C . ALA A 1 96 ? 14.435 1.378 -25.272 1.00 80.38 96 ALA A C 1
ATOM 690 O O . ALA A 1 96 ? 14.762 1.624 -26.430 1.00 80.38 96 ALA A O 1
ATOM 691 N N . LEU A 1 97 ? 15.327 1.007 -24.345 1.00 78.94 97 LEU A N 1
ATOM 692 C CA . LEU A 1 97 ? 16.751 0.810 -24.634 1.00 78.94 97 LEU A CA 1
ATOM 693 C C . LEU A 1 97 ? 17.046 -0.461 -25.440 1.00 78.94 97 LEU A C 1
ATOM 695 O O . LEU A 1 97 ? 18.086 -0.520 -26.092 1.00 78.94 97 LEU A O 1
ATOM 699 N N . ASP A 1 98 ? 16.182 -1.471 -25.363 1.00 79.25 98 ASP A N 1
ATOM 700 C CA . ASP A 1 98 ? 16.309 -2.707 -26.139 1.00 79.25 98 ASP A CA 1
ATOM 701 C C . ASP A 1 98 ? 15.877 -2.491 -27.596 1.00 79.25 98 ASP A C 1
ATOM 703 O O . ASP A 1 98 ? 16.586 -2.888 -28.511 1.00 79.25 98 ASP A O 1
ATOM 707 N N . VAL A 1 99 ? 14.780 -1.756 -27.814 1.00 79.69 99 VAL A N 1
ATOM 708 C CA . VAL A 1 99 ? 14.280 -1.391 -29.155 1.00 79.69 99 VAL A CA 1
ATOM 709 C C . VAL A 1 99 ? 15.200 -0.400 -29.886 1.00 79.69 99 VAL A C 1
ATOM 711 O O . VAL A 1 99 ? 15.188 -0.338 -31.110 1.00 79.69 99 VAL A O 1
ATOM 714 N N . ALA A 1 100 ? 15.981 0.399 -29.154 1.00 71.62 100 ALA A N 1
ATOM 715 C CA . ALA A 1 100 ? 16.880 1.405 -29.727 1.00 71.62 100 ALA A CA 1
ATOM 716 C C . ALA A 1 100 ? 18.246 0.855 -30.195 1.00 71.62 100 ALA A C 1
ATOM 718 O O . ALA A 1 100 ? 19.060 1.634 -30.698 1.00 71.62 100 ALA A O 1
ATOM 719 N N . LYS A 1 101 ? 18.523 -0.438 -29.990 1.00 60.88 101 LYS A N 1
ATOM 720 C CA . LYS A 1 101 ? 19.740 -1.124 -30.451 1.00 60.88 101 LYS A CA 1
ATOM 721 C C . LYS A 1 101 ? 19.499 -1.869 -31.753 1.00 60.88 101 LYS A C 1
ATOM 723 O O . LYS A 1 101 ? 20.475 -1.939 -32.531 1.00 60.88 101 LYS A O 1
#

Radius of gyration: 25.22 Å; chains: 1; bounding box: 60×23×72 Å

Foldseek 3Di:
DLVVLLVLLVVLLVLLVVLLVVLVPLDQDPDFDFDQFDPPPDDDPDDDPPPTDRPVDTDTPSVVVNVVSVVVSVVSNVSSVVSNVVSVVSVVVSVVVVVVD

pLDDT: mean 70.93, std 10.37, range [48.81, 84.44]

Sequence (101 aa):
MLSVLQWGAAVFAVIAAALWLKSAMVKTPSSFPIHVVQPDSLSSPFGGPFGGTHVGQGQSPALKKLGEALCRQSKWSAAAAAFAAASALCQSFTIALDVAK

Secondary structure (DSSP, 8-state):
-HHHHHHHHHHHHHHHHHHHHHHHT----S----BS----SS--SS--TT-S---SS-B-HHHHHHHHHHHHHHHHHHHHHHHHHHHHHHHHHHHHHHHT-